Protein AF-A0AAV5IKN9-F1 (afdb_monomer_lite)

Secondary structure (DSSP, 8-state):
-HHHHHHHHHHHHHHHHHHHHSPPTTTS-HHHHHHHHHHS-HHHHHHHHHHHHHHHHHHHHHHHHHHHHGGG--SHHHHHHHHHHHHHHHH-----

Radius of gyration: 18.21 Å; chains: 1; bounding box: 36×20×53 Å

InterPro domains:
  IPR041623 NOG1, N-terminal helical domain [PF17835] (1-92)

Foldseek 3Di:
DVVLVVVLVVLLVVLVCVLVVDDDLVPDDPVVSVVCVVVPPPVVVVVVSVVSVVLNVVSVVLSVVLVVVLVPDPDPVSNVVSSVVSVVVNVPPPDD

pLDDT: mean 82.82, std 9.48, range [33.34, 90.56]

Structure (mmCIF, N/CA/C/O backbone):
data_AF-A0AAV5IKN9-F1
#
_entry.id   AF-A0AAV5IKN9-F1
#
loop_
_atom_site.group_PDB
_atom_site.id
_atom_site.type_symbol
_atom_site.label_atom_id
_atom_site.label_alt_id
_atom_site.label_comp_id
_atom_site.label_asym_id
_atom_site.label_entity_id
_atom_site.label_seq_id
_atom_site.pdbx_PDB_ins_code
_atom_site.Cartn_x
_atom_site.Cartn_y
_atom_site.Cartn_z
_atom_site.occupancy
_atom_site.B_iso_or_equiv
_atom_site.auth_seq_id
_atom_site.auth_comp_id
_atom_site.auth_asym_id
_atom_site.auth_atom_id
_atom_site.pdbx_PDB_model_num
ATOM 1 N N . MET A 1 1 ? -15.676 0.820 13.378 1.00 80.94 1 MET A N 1
ATOM 2 C CA . MET A 1 1 ? -14.849 -0.129 12.590 1.00 80.94 1 MET A CA 1
ATOM 3 C C . MET A 1 1 ? -14.936 0.079 11.075 1.00 80.94 1 MET A C 1
ATOM 5 O O . MET A 1 1 ? -13.889 0.192 10.453 1.00 80.94 1 MET A O 1
ATOM 9 N N . ARG A 1 2 ? -16.136 0.178 10.472 1.00 83.81 2 ARG A N 1
ATOM 10 C CA . ARG A 1 2 ? -16.314 0.304 9.005 1.00 83.81 2 ARG A CA 1
ATOM 11 C C . ARG A 1 2 ? -15.485 1.419 8.352 1.00 83.81 2 ARG A C 1
ATOM 13 O O . ARG A 1 2 ? -14.901 1.180 7.309 1.00 83.81 2 ARG A O 1
ATOM 20 N N . LYS A 1 3 ? -15.383 2.597 8.983 1.00 83.69 3 LYS A N 1
ATOM 21 C CA . LYS A 1 3 ? -14.617 3.736 8.437 1.00 83.69 3 LYS A CA 1
ATOM 22 C C . LYS A 1 3 ? -13.127 3.420 8.233 1.00 83.69 3 LYS A C 1
ATOM 24 O O . LYS A 1 3 ? -12.611 3.695 7.164 1.00 83.69 3 LYS A O 1
ATOM 29 N N . VAL A 1 4 ? -12.473 2.783 9.210 1.00 81.88 4 VAL A N 1
ATOM 30 C CA . VAL A 1 4 ? -11.043 2.418 9.119 1.00 81.88 4 VAL A CA 1
ATOM 31 C C . VAL A 1 4 ? -10.814 1.375 8.021 1.00 81.88 4 VAL A C 1
ATOM 33 O O . VAL A 1 4 ? -9.911 1.531 7.208 1.00 81.88 4 VAL A O 1
ATOM 36 N N . LYS A 1 5 ? -11.680 0.353 7.938 1.00 85.88 5 LYS A N 1
ATOM 37 C CA . LYS A 1 5 ? -11.608 -0.658 6.869 1.00 85.88 5 LYS A CA 1
ATOM 38 C C . LYS A 1 5 ? -11.857 -0.070 5.480 1.00 85.88 5 LYS A C 1
ATOM 40 O O . LYS A 1 5 ? -11.172 -0.440 4.542 1.00 85.88 5 LYS A O 1
ATOM 45 N N . TYR A 1 6 ? -12.816 0.847 5.353 1.00 87.75 6 TYR A N 1
ATOM 46 C CA . TYR A 1 6 ? -13.115 1.498 4.078 1.00 87.75 6 TYR A CA 1
ATOM 47 C C . TYR A 1 6 ? -11.921 2.304 3.562 1.00 87.75 6 TYR A C 1
ATOM 49 O O . TYR A 1 6 ? -11.571 2.199 2.393 1.00 87.75 6 TYR A O 1
ATOM 57 N N . THR A 1 7 ? -11.265 3.066 4.441 1.00 86.31 7 THR A N 1
ATOM 58 C CA . THR A 1 7 ? -10.059 3.818 4.086 1.00 86.31 7 THR A CA 1
ATOM 59 C C . THR A 1 7 ? -8.918 2.885 3.681 1.00 86.31 7 THR A C 1
ATOM 61 O O . THR A 1 7 ? -8.322 3.092 2.631 1.00 86.31 7 THR A O 1
ATOM 64 N N . GLN A 1 8 ? -8.665 1.818 4.448 1.00 86.88 8 GLN A N 1
ATOM 65 C CA . GLN A 1 8 ? -7.653 0.817 4.094 1.00 86.88 8 GLN A CA 1
ATOM 66 C C . GLN A 1 8 ? -7.930 0.163 2.735 1.00 86.88 8 GLN A C 1
ATOM 68 O O . GLN A 1 8 ? -7.001 0.006 1.950 1.00 86.88 8 GLN A O 1
ATOM 73 N N . GLN A 1 9 ? -9.183 -0.193 2.447 1.00 89.44 9 GLN A N 1
ATOM 74 C CA . GLN A 1 9 ? -9.557 -0.797 1.171 1.00 89.44 9 GLN A CA 1
ATOM 75 C C . GLN A 1 9 ? -9.312 0.163 0.000 1.00 89.44 9 GLN A C 1
ATOM 77 O O . GLN A 1 9 ? -8.674 -0.224 -0.969 1.00 89.44 9 GLN A O 1
ATOM 82 N N . ASN A 1 10 ? -9.725 1.428 0.127 1.00 90.38 10 ASN A N 1
ATOM 83 C CA . ASN A 1 10 ? -9.521 2.440 -0.914 1.00 90.38 10 ASN A CA 1
ATOM 84 C C . ASN A 1 10 ? -8.032 2.657 -1.233 1.00 90.38 10 ASN A C 1
ATOM 86 O O . ASN A 1 10 ? -7.644 2.721 -2.397 1.00 90.38 10 ASN A O 1
ATOM 90 N N . PHE A 1 11 ? -7.188 2.755 -0.199 1.00 87.06 11 PHE A N 1
ATOM 91 C CA . PHE A 1 11 ? -5.741 2.872 -0.394 1.00 87.06 11 PHE A CA 1
ATOM 92 C C . PHE A 1 11 ? -5.149 1.607 -1.007 1.00 87.06 11 PHE A C 1
ATOM 94 O O . PHE A 1 11 ? -4.326 1.694 -1.910 1.00 87.06 11 PHE A O 1
ATOM 101 N N . HIS A 1 12 ? -5.580 0.433 -0.550 1.00 89.00 12 HIS A N 1
ATOM 102 C CA . HIS A 1 12 ? -5.088 -0.831 -1.078 1.00 89.00 12 HIS A CA 1
ATOM 103 C C . HIS A 1 12 ? -5.436 -1.017 -2.559 1.00 89.00 12 HIS A C 1
ATOM 105 O O . HIS A 1 12 ? -4.574 -1.442 -3.323 1.00 89.00 12 HIS A O 1
ATOM 111 N N . GLU A 1 13 ? -6.659 -0.671 -2.962 1.00 90.56 13 GLU A N 1
ATOM 112 C CA . GLU A 1 13 ? -7.105 -0.714 -4.356 1.00 90.56 13 GLU A CA 1
ATOM 113 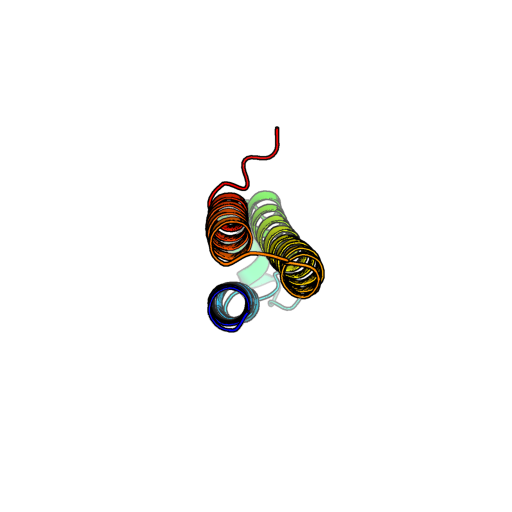C C . GLU A 1 13 ? -6.283 0.243 -5.214 1.00 90.56 13 GLU A C 1
ATOM 115 O O . GLU A 1 13 ? -5.623 -0.206 -6.144 1.00 90.56 13 GLU A O 1
ATOM 120 N N . LYS A 1 14 ? -6.214 1.530 -4.847 1.00 89.31 14 LYS A N 1
ATOM 121 C CA . LY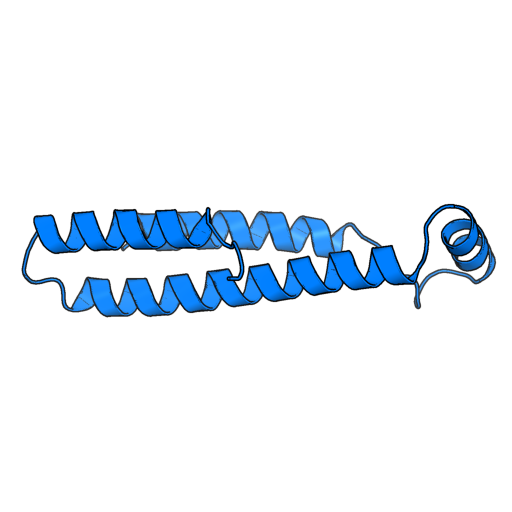S A 1 14 ? -5.455 2.526 -5.620 1.00 89.31 14 LYS A CA 1
ATOM 122 C C . LYS A 1 14 ? -3.973 2.182 -5.748 1.00 89.31 14 LYS A C 1
ATOM 124 O O . LYS A 1 14 ? -3.423 2.281 -6.838 1.00 89.31 14 LYS A O 1
ATOM 129 N N . LEU A 1 15 ? -3.321 1.782 -4.653 1.00 87.50 15 LEU A N 1
ATOM 130 C CA . LEU A 1 15 ? -1.903 1.412 -4.682 1.00 87.50 15 LEU A CA 1
ATOM 131 C C . LEU A 1 15 ? -1.668 0.127 -5.482 1.00 87.50 15 LEU A C 1
ATOM 133 O O . LEU A 1 15 ? -0.638 0.013 -6.136 1.00 87.50 15 LEU A O 1
ATOM 137 N N . SER A 1 16 ? -2.602 -0.827 -5.449 1.00 88.56 16 SER A N 1
ATOM 138 C CA . SER A 1 16 ? -2.481 -2.047 -6.255 1.00 88.56 16 SER A CA 1
ATOM 139 C C . SER A 1 16 ? -2.673 -1.752 -7.738 1.00 88.56 16 SER A C 1
ATOM 141 O O . SER A 1 16 ? -1.843 -2.186 -8.522 1.00 88.56 16 SER A O 1
ATOM 143 N N . THR A 1 17 ? -3.650 -0.918 -8.113 1.00 90.38 17 THR A N 1
ATOM 144 C CA . THR A 1 17 ? -3.809 -0.452 -9.499 1.00 90.38 17 THR A CA 1
ATOM 145 C C . THR A 1 17 ? -2.530 0.197 -10.019 1.00 90.38 17 THR A C 1
ATOM 147 O O . THR A 1 17 ? -2.082 -0.147 -11.103 1.00 90.38 17 THR A O 1
ATOM 150 N N . ILE A 1 18 ? -1.886 1.056 -9.221 1.00 87.06 18 ILE A N 1
ATOM 151 C CA . ILE A 1 18 ? -0.610 1.676 -9.604 1.00 87.06 18 ILE A CA 1
ATOM 152 C C . ILE A 1 18 ? 0.466 0.609 -9.852 1.00 87.06 18 ILE A C 1
ATOM 154 O O . ILE A 1 18 ? 1.158 0.663 -10.860 1.00 87.06 18 ILE A O 1
ATOM 158 N N . VAL A 1 19 ? 0.618 -0.374 -8.959 1.00 85.19 19 VAL A N 1
ATOM 159 C CA . VAL A 1 19 ? 1.626 -1.437 -9.128 1.00 85.19 19 VAL A CA 1
ATOM 160 C C . VAL A 1 19 ? 1.328 -2.326 -10.341 1.00 85.19 19 VAL A C 1
ATOM 162 O O . VAL A 1 19 ? 2.268 -2.760 -11.001 1.00 85.19 19 VAL A O 1
ATOM 165 N N . ASP A 1 20 ? 0.055 -2.586 -10.633 1.00 84.81 20 ASP A N 1
ATOM 166 C CA . ASP A 1 20 ? -0.370 -3.471 -11.722 1.00 84.81 20 ASP A CA 1
ATOM 167 C C . ASP A 1 20 ? -0.317 -2.785 -13.100 1.00 84.81 20 ASP A C 1
ATOM 169 O O . ASP A 1 20 ? -0.035 -3.439 -14.102 1.00 84.81 20 ASP A O 1
ATOM 173 N N . GLU A 1 21 ? -0.551 -1.471 -13.164 1.00 86.19 21 GLU A N 1
ATOM 174 C CA . GLU A 1 21 ? -0.431 -0.678 -14.397 1.00 86.19 21 GLU A CA 1
ATOM 175 C C . GLU A 1 21 ? 1.024 -0.533 -14.862 1.00 86.19 21 GLU A C 1
ATOM 177 O O . GLU A 1 21 ? 1.291 -0.345 -16.052 1.00 86.19 21 GLU A O 1
ATOM 182 N N . PHE A 1 22 ? 1.979 -0.625 -13.936 1.00 80.69 22 PHE A N 1
ATOM 183 C CA . PHE A 1 22 ? 3.394 -0.464 -14.232 1.00 80.69 22 PHE A CA 1
ATOM 184 C C . PHE A 1 22 ? 4.039 -1.793 -14.677 1.00 80.69 22 PHE A C 1
ATOM 186 O O . PHE A 1 22 ? 4.119 -2.744 -13.896 1.00 80.69 22 PHE A O 1
ATOM 193 N N . PRO A 1 23 ? 4.547 -1.887 -15.924 1.00 77.00 23 PRO A N 1
ATOM 194 C CA . PRO A 1 23 ? 5.114 -3.127 -16.436 1.00 77.00 23 PRO A CA 1
ATOM 195 C C . PRO A 1 23 ? 6.458 -3.439 -15.771 1.00 77.00 23 PRO A C 1
ATOM 197 O O . PRO A 1 23 ? 7.325 -2.580 -15.601 1.00 77.00 23 PRO A O 1
ATOM 200 N N . ARG A 1 24 ? 6.670 -4.710 -15.426 1.00 73.62 24 ARG A N 1
ATOM 201 C CA . ARG A 1 24 ? 7.933 -5.161 -14.835 1.00 73.62 24 ARG A CA 1
ATOM 202 C C . ARG A 1 24 ? 9.047 -5.066 -15.873 1.00 73.62 24 ARG A C 1
ATOM 204 O O . ARG A 1 24 ? 8.999 -5.738 -16.894 1.00 73.62 24 ARG A O 1
ATOM 211 N N . LEU A 1 25 ? 10.093 -4.294 -15.574 1.00 70.06 25 LEU A N 1
ATOM 212 C CA . LEU A 1 25 ? 11.249 -4.080 -16.464 1.00 70.06 25 LEU A CA 1
ATOM 213 C C . LEU A 1 25 ? 12.007 -5.360 -16.863 1.00 70.06 25 LEU A C 1
ATOM 215 O O . LEU A 1 25 ? 12.837 -5.312 -17.770 1.00 70.06 25 LEU A O 1
ATOM 219 N N . ASP A 1 26 ? 11.782 -6.473 -16.165 1.00 72.38 26 ASP A N 1
ATOM 220 C CA . ASP A 1 26 ? 12.412 -7.759 -16.466 1.00 72.38 26 ASP A CA 1
ATOM 221 C C . ASP A 1 26 ? 11.602 -8.603 -17.472 1.00 72.38 26 ASP A C 1
ATOM 223 O O . ASP A 1 26 ? 12.191 -9.457 -18.127 1.00 72.38 26 ASP A O 1
ATOM 227 N N . ASP A 1 27 ? 10.309 -8.305 -17.671 1.00 78.50 27 ASP A N 1
ATOM 228 C CA . ASP A 1 27 ? 9.422 -9.007 -18.619 1.00 78.50 27 ASP A CA 1
ATOM 229 C C . ASP A 1 27 ? 9.283 -8.267 -19.968 1.00 78.50 27 ASP A C 1
ATOM 231 O O . ASP A 1 27 ? 8.608 -8.727 -20.890 1.00 78.50 27 ASP A O 1
ATOM 235 N N . ILE A 1 28 ? 9.917 -7.098 -20.099 1.00 81.62 28 ILE A N 1
ATOM 236 C CA . ILE A 1 28 ? 9.879 -6.262 -21.301 1.00 81.62 28 ILE A CA 1
ATOM 237 C C . ILE A 1 28 ? 11.018 -6.658 -22.257 1.00 81.62 28 ILE A C 1
ATOM 239 O O . ILE A 1 28 ? 12.146 -6.915 -21.838 1.00 81.62 28 ILE A O 1
ATOM 243 N N . HIS A 1 29 ? 10.739 -6.652 -23.566 1.00 83.06 29 HIS A N 1
ATOM 244 C CA . HIS A 1 29 ? 11.736 -6.907 -24.611 1.00 83.06 29 HIS A CA 1
ATOM 245 C C . HIS A 1 29 ? 12.963 -5.982 -24.483 1.00 83.06 29 HIS A C 1
ATOM 247 O O . HIS A 1 29 ? 12.812 -4.786 -24.216 1.00 83.06 29 HIS A O 1
ATOM 253 N N . LEU A 1 30 ? 14.167 -6.519 -24.746 1.00 83.62 30 LEU A N 1
ATOM 254 C CA . LEU A 1 30 ? 15.457 -5.832 -24.549 1.00 83.62 30 LEU A CA 1
ATOM 255 C C . LEU A 1 30 ? 15.486 -4.405 -25.120 1.00 83.62 30 LEU A C 1
ATOM 257 O O . LEU A 1 30 ? 15.927 -3.489 -24.441 1.00 83.62 30 LEU A O 1
ATOM 261 N N . PHE A 1 31 ? 14.908 -4.188 -26.305 1.00 84.81 31 PHE A N 1
ATOM 262 C CA . PHE A 1 31 ? 14.821 -2.859 -26.925 1.00 84.81 31 PHE A CA 1
ATOM 263 C C . PHE A 1 31 ? 14.142 -1.799 -26.037 1.00 84.81 31 PHE A C 1
ATOM 265 O O . PHE A 1 31 ? 14.675 -0.710 -25.830 1.00 84.81 31 PHE A O 1
ATOM 272 N N . TYR A 1 32 ? 12.965 -2.109 -25.491 1.00 80.62 32 TYR A N 1
ATOM 273 C CA . TYR A 1 32 ? 12.235 -1.171 -24.637 1.00 80.62 32 TYR A CA 1
ATOM 274 C C . TYR A 1 32 ? 12.882 -1.051 -23.259 1.00 80.62 32 TYR A C 1
ATOM 276 O O . TYR A 1 32 ? 12.801 0.009 -22.646 1.00 80.62 32 TYR A O 1
ATOM 284 N N . ARG A 1 33 ? 13.550 -2.110 -22.787 1.00 80.19 33 ARG A N 1
ATOM 285 C CA . ARG A 1 33 ? 14.325 -2.090 -21.543 1.00 80.19 33 ARG A CA 1
ATOM 286 C C . ARG A 1 33 ? 15.500 -1.120 -21.633 1.00 80.19 33 ARG A C 1
ATOM 288 O O . ARG A 1 33 ? 15.680 -0.325 -20.717 1.00 80.19 33 ARG A O 1
ATOM 295 N N . ASP A 1 34 ? 16.251 -1.159 -22.729 1.00 82.00 34 ASP A N 1
ATOM 296 C CA . ASP A 1 34 ? 17.409 -0.290 -22.949 1.00 82.00 34 ASP A CA 1
ATOM 297 C C . ASP A 1 34 ? 16.976 1.168 -23.149 1.00 82.00 34 ASP A C 1
ATOM 299 O O . ASP A 1 34 ? 17.581 2.082 -22.588 1.00 82.00 34 ASP A O 1
ATOM 303 N N . LEU A 1 35 ? 15.862 1.393 -23.858 1.00 84.38 35 LEU A N 1
ATOM 304 C CA . LEU A 1 35 ? 15.262 2.722 -23.990 1.00 84.38 35 LEU A CA 1
ATOM 305 C C . LEU A 1 35 ? 14.810 3.282 -22.632 1.00 84.38 35 LEU A C 1
ATOM 307 O O . LEU A 1 35 ? 15.113 4.430 -22.304 1.00 84.38 35 LEU A O 1
ATOM 311 N N . LEU A 1 36 ? 14.116 2.471 -21.827 1.00 80.06 36 LEU A N 1
ATOM 312 C CA . LEU A 1 36 ? 13.718 2.852 -20.473 1.00 80.06 36 LEU A CA 1
ATOM 313 C C . LEU A 1 36 ? 14.933 3.121 -19.600 1.00 80.06 36 LEU A C 1
ATOM 315 O O . LEU A 1 36 ? 14.890 4.095 -18.876 1.00 80.06 36 LEU A O 1
ATOM 319 N N . TYR A 1 37 ? 16.007 2.338 -19.700 1.00 79.81 37 TYR A N 1
ATOM 320 C CA . TYR A 1 37 ? 17.222 2.527 -18.904 1.00 79.81 37 TYR A CA 1
ATOM 321 C C . TYR A 1 37 ? 17.904 3.878 -19.166 1.00 79.81 37 TYR A C 1
ATOM 323 O O . TYR A 1 37 ? 18.412 4.507 -18.239 1.00 79.81 37 TYR A O 1
ATOM 331 N N . VAL A 1 38 ? 17.904 4.329 -20.425 1.00 83.81 38 VAL A N 1
ATOM 332 C CA . VAL A 1 38 ? 18.479 5.622 -20.831 1.00 83.81 38 VAL A CA 1
ATOM 333 C C . VAL A 1 38 ? 17.578 6.794 -20.433 1.00 83.81 38 VAL A C 1
ATOM 335 O O . VAL A 1 38 ? 18.080 7.829 -20.001 1.00 83.81 38 VAL A O 1
ATOM 338 N N . LEU A 1 39 ? 16.256 6.649 -20.567 1.00 81.81 39 LEU A N 1
ATOM 339 C CA . LEU A 1 39 ? 15.294 7.719 -20.265 1.00 81.81 39 LEU A CA 1
ATOM 340 C C . LEU A 1 39 ? 14.961 7.829 -18.770 1.00 81.81 39 LEU A C 1
ATOM 342 O O . LEU A 1 39 ? 14.747 8.921 -18.251 1.00 81.81 39 LEU A O 1
ATOM 346 N N . TYR A 1 40 ? 14.912 6.696 -18.082 1.00 75.25 40 TYR A N 1
ATOM 347 C CA . TYR A 1 40 ? 14.549 6.552 -16.682 1.00 75.25 40 TYR A CA 1
ATOM 348 C C . TYR A 1 40 ? 15.561 5.637 -15.997 1.00 75.25 40 TYR A C 1
ATOM 350 O O . TYR A 1 40 ? 15.711 4.466 -16.334 1.00 75.25 40 TYR A O 1
ATOM 358 N N . ASN A 1 41 ? 16.240 6.146 -14.971 1.00 81.75 41 ASN A N 1
ATOM 359 C CA . ASN A 1 41 ? 17.139 5.310 -14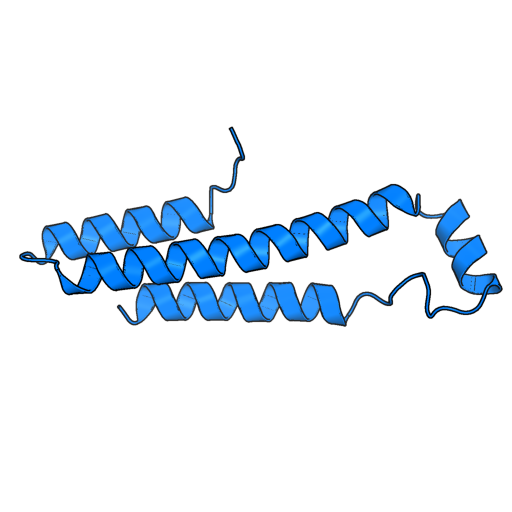.186 1.00 81.75 41 ASN A CA 1
ATOM 360 C C . ASN A 1 41 ? 16.368 4.093 -13.625 1.00 81.75 41 ASN A C 1
ATOM 362 O O . ASN A 1 41 ? 15.451 4.242 -12.809 1.00 81.75 41 ASN A O 1
ATOM 366 N N . LYS A 1 42 ? 16.750 2.889 -14.069 1.00 77.50 42 LYS A N 1
ATOM 367 C CA . LYS A 1 42 ? 16.130 1.612 -13.684 1.00 77.50 42 LYS A CA 1
ATOM 368 C C . LYS A 1 42 ? 16.067 1.424 -12.171 1.00 77.50 42 LYS A C 1
ATOM 370 O O . LYS A 1 42 ? 15.078 0.887 -11.665 1.00 77.50 42 LYS A O 1
ATOM 375 N N . ASP A 1 43 ? 17.092 1.871 -11.455 1.00 81.94 43 ASP A N 1
ATOM 376 C CA . ASP A 1 43 ? 17.160 1.720 -10.004 1.00 81.94 43 ASP A CA 1
ATOM 377 C C . ASP A 1 43 ? 16.118 2.594 -9.315 1.00 81.94 43 ASP A C 1
ATOM 379 O O . ASP A 1 43 ? 15.438 2.137 -8.398 1.00 81.94 43 ASP A O 1
ATOM 383 N N . HIS A 1 44 ? 15.905 3.812 -9.819 1.00 85.62 44 HIS A N 1
ATOM 384 C CA . HIS A 1 44 ? 14.879 4.710 -9.299 1.00 85.62 44 HIS A CA 1
ATOM 385 C C . HIS A 1 44 ? 13.471 4.144 -9.523 1.00 85.62 44 HIS A C 1
ATOM 387 O O . HIS A 1 44 ? 12.637 4.164 -8.619 1.00 85.62 44 HIS A O 1
ATOM 393 N N . TYR A 1 45 ? 13.218 3.571 -10.703 1.00 82.25 45 TYR A N 1
ATOM 394 C CA . TYR A 1 45 ? 11.940 2.929 -11.014 1.00 82.25 45 TYR A CA 1
ATOM 395 C C . TYR A 1 45 ? 11.652 1.737 -10.090 1.00 82.25 45 TYR A C 1
ATOM 397 O O . TYR A 1 45 ? 10.578 1.637 -9.493 1.00 82.25 45 TYR A O 1
ATOM 405 N N . LYS A 1 46 ? 12.635 0.843 -9.924 1.00 83.44 46 LYS A N 1
ATOM 406 C CA . LYS A 1 46 ? 12.497 -0.335 -9.062 1.00 83.44 46 LYS A CA 1
ATOM 407 C C . LYS A 1 46 ? 12.345 0.050 -7.589 1.00 83.44 46 LYS A C 1
ATOM 409 O O . LYS A 1 46 ? 11.550 -0.568 -6.881 1.00 83.44 46 LYS A O 1
ATOM 414 N N . LEU A 1 47 ? 13.081 1.064 -7.131 1.00 88.25 47 LEU A N 1
ATOM 415 C CA . LEU A 1 47 ? 13.017 1.554 -5.757 1.00 88.25 47 LEU A CA 1
ATOM 416 C C . LEU A 1 47 ? 11.649 2.171 -5.445 1.00 88.25 47 LEU A C 1
ATOM 418 O O . LEU A 1 47 ? 11.049 1.805 -4.437 1.00 88.25 47 LEU A O 1
ATOM 422 N N . ALA A 1 48 ? 11.113 3.008 -6.336 1.00 86.81 48 ALA A N 1
ATOM 423 C CA . ALA A 1 48 ? 9.788 3.602 -6.172 1.00 86.81 48 ALA A CA 1
ATOM 424 C C . ALA A 1 48 ? 8.676 2.536 -6.101 1.00 86.81 48 ALA A C 1
ATOM 426 O O . ALA A 1 48 ? 7.835 2.572 -5.202 1.00 86.81 48 ALA A O 1
ATOM 427 N N . LEU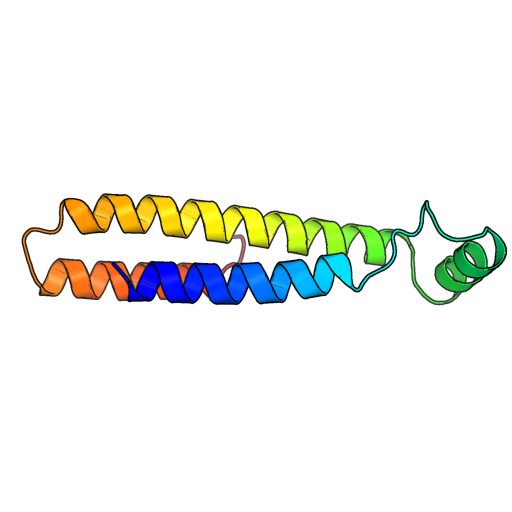 A 1 49 ? 8.698 1.529 -6.986 1.00 86.25 49 LEU A N 1
ATOM 428 C CA . LEU A 1 49 ? 7.738 0.416 -6.932 1.00 86.25 49 LEU A CA 1
ATOM 429 C C . LEU A 1 49 ? 7.868 -0.410 -5.645 1.00 86.25 49 LEU A C 1
ATOM 431 O O . LEU A 1 49 ? 6.862 -0.822 -5.061 1.00 86.25 49 LEU A O 1
ATOM 435 N N . CYS A 1 50 ? 9.098 -0.636 -5.179 1.00 87.38 50 CYS A N 1
ATOM 436 C CA . CYS A 1 50 ? 9.350 -1.322 -3.916 1.00 87.38 50 CYS A CA 1
ATOM 437 C C . CYS A 1 50 ? 8.758 -0.543 -2.732 1.00 87.38 50 CYS A C 1
ATOM 439 O O . CYS A 1 50 ? 8.030 -1.120 -1.924 1.00 87.38 50 CYS A O 1
ATOM 441 N N . GLN A 1 51 ? 8.991 0.772 -2.670 1.00 88.00 51 GLN A N 1
ATOM 442 C CA . GLN A 1 51 ? 8.438 1.655 -1.639 1.00 88.00 51 GLN A CA 1
ATOM 443 C C . GLN A 1 51 ? 6.907 1.618 -1.622 1.00 88.00 51 GLN A C 1
ATOM 445 O O . GLN A 1 51 ? 6.313 1.427 -0.563 1.00 88.00 51 GLN A O 1
ATOM 450 N N . ILE A 1 52 ? 6.259 1.705 -2.788 1.00 88.00 52 ILE A N 1
ATOM 451 C CA . ILE A 1 52 ? 4.795 1.613 -2.899 1.00 88.00 52 ILE A CA 1
ATOM 452 C C . ILE A 1 52 ? 4.282 0.282 -2.333 1.00 88.00 52 ILE A C 1
ATOM 454 O O . ILE A 1 52 ? 3.300 0.251 -1.585 1.00 88.00 52 ILE A O 1
ATOM 458 N N . ASN A 1 53 ? 4.957 -0.826 -2.643 1.00 86.69 53 ASN A N 1
ATOM 459 C CA . ASN A 1 53 ? 4.577 -2.137 -2.126 1.00 86.69 53 ASN A CA 1
ATOM 460 C C . ASN A 1 53 ? 4.771 -2.244 -0.599 1.00 86.69 53 ASN A C 1
ATOM 462 O O . ASN A 1 53 ? 3.931 -2.830 0.091 1.00 86.69 53 ASN A O 1
ATOM 466 N N . THR A 1 54 ? 5.833 -1.644 -0.055 1.00 89.69 54 THR A N 1
ATOM 467 C CA . THR A 1 54 ? 6.070 -1.555 1.395 1.00 89.69 54 THR A CA 1
ATOM 468 C C . THR A 1 54 ? 4.975 -0.749 2.091 1.00 89.69 54 THR A C 1
ATOM 470 O O . THR A 1 54 ? 4.375 -1.245 3.047 1.00 89.69 54 THR A O 1
ATOM 473 N N . VAL A 1 55 ? 4.633 0.433 1.569 1.00 88.88 55 VAL A N 1
ATOM 474 C CA . VAL A 1 55 ? 3.554 1.289 2.095 1.00 88.88 55 VAL A CA 1
ATOM 475 C C . VAL 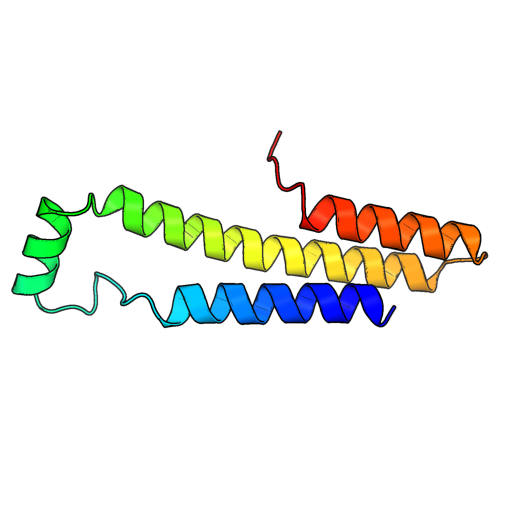A 1 55 ? 2.211 0.555 2.064 1.00 88.88 55 VAL A C 1
ATOM 477 O O . VAL A 1 55 ? 1.480 0.536 3.056 1.00 88.88 55 VAL A O 1
ATOM 480 N N . ARG A 1 56 ? 1.898 -0.154 0.970 1.00 86.12 56 ARG A N 1
ATOM 481 C CA . ARG A 1 56 ? 0.683 -0.981 0.871 1.00 86.12 56 ARG A CA 1
ATOM 482 C C . ARG A 1 56 ? 0.590 -2.006 2.007 1.00 86.12 56 ARG A C 1
ATOM 484 O O . ARG A 1 56 ? -0.483 -2.193 2.589 1.00 86.12 56 ARG A O 1
ATOM 491 N N . ASN A 1 57 ? 1.699 -2.671 2.325 1.00 88.38 57 ASN A N 1
ATOM 492 C CA . ASN A 1 57 ? 1.759 -3.655 3.405 1.00 88.38 57 ASN A CA 1
ATOM 493 C C . ASN A 1 57 ? 1.645 -2.994 4.789 1.00 88.38 57 ASN A C 1
ATOM 495 O O . ASN A 1 57 ? 0.946 -3.519 5.664 1.00 88.38 57 ASN A O 1
ATOM 499 N N . LEU A 1 58 ? 2.276 -1.832 4.974 1.00 88.69 58 LEU A N 1
ATOM 500 C CA . LEU A 1 58 ? 2.252 -1.061 6.215 1.00 88.69 58 LEU A CA 1
ATOM 501 C C . LEU A 1 58 ? 0.833 -0.585 6.562 1.00 88.69 58 LEU A C 1
ATOM 503 O O . LEU A 1 58 ? 0.347 -0.867 7.661 1.00 88.69 58 LEU A O 1
ATOM 507 N N . ILE A 1 59 ? 0.114 0.002 5.599 1.00 88.00 59 ILE A N 1
ATOM 508 C CA . ILE A 1 59 ? -1.295 0.408 5.752 1.00 88.00 59 ILE A CA 1
ATOM 509 C C . ILE A 1 59 ? -2.162 -0.788 6.173 1.00 88.00 59 ILE A C 1
ATOM 511 O O . ILE A 1 59 ? -3.021 -0.676 7.054 1.00 88.00 59 ILE A O 1
ATOM 515 N N . GLY A 1 60 ? -1.922 -1.964 5.582 1.00 87.56 60 GLY A N 1
ATOM 516 C CA . GLY A 1 60 ? -2.613 -3.200 5.946 1.00 87.56 60 GLY A CA 1
ATOM 517 C C . GLY A 1 60 ? -2.367 -3.633 7.397 1.00 87.56 60 GLY A C 1
ATOM 518 O O . GLY A 1 60 ? -3.298 -4.094 8.067 1.00 87.56 60 GLY A O 1
ATOM 519 N N . LYS A 1 61 ? -1.139 -3.470 7.903 1.00 89.38 61 LYS A N 1
ATOM 520 C CA . LYS A 1 61 ? -0.770 -3.773 9.295 1.00 89.38 61 LYS A CA 1
ATOM 521 C C . LYS A 1 61 ? -1.432 -2.794 10.268 1.00 89.38 61 LYS A C 1
ATOM 523 O O . LYS A 1 61 ? -2.161 -3.229 11.160 1.00 89.38 61 LYS A O 1
ATOM 528 N N . ILE A 1 62 ? -1.287 -1.493 10.013 1.00 88.38 62 ILE A N 1
ATOM 529 C CA . ILE A 1 62 ? -1.888 -0.403 10.797 1.00 88.38 62 ILE A CA 1
ATOM 530 C C . ILE A 1 62 ? -3.401 -0.616 10.930 1.00 88.38 62 ILE A C 1
ATOM 532 O O . ILE A 1 62 ? -3.947 -0.648 12.034 1.00 88.38 62 ILE A O 1
ATOM 536 N N . ALA A 1 63 ? -4.097 -0.845 9.815 1.00 87.06 63 ALA A N 1
ATOM 537 C CA . ALA A 1 63 ? -5.542 -1.041 9.834 1.00 87.06 63 ALA A CA 1
ATOM 538 C C . ALA A 1 63 ? -5.971 -2.255 10.675 1.00 87.06 63 ALA A C 1
ATOM 540 O O . ALA A 1 63 ? -6.966 -2.176 11.401 1.00 87.06 63 ALA A O 1
ATOM 541 N N . LYS A 1 64 ? -5.234 -3.373 10.610 1.00 88.44 64 LYS A N 1
ATOM 542 C CA . LYS A 1 64 ? -5.526 -4.569 11.419 1.00 88.44 64 LYS A CA 1
ATOM 543 C C . LYS A 1 64 ? -5.367 -4.289 12.912 1.00 88.44 64 LYS A C 1
ATOM 545 O O . LYS A 1 64 ? -6.240 -4.692 13.686 1.00 88.44 64 LYS A O 1
ATOM 550 N N . ASP A 1 65 ? -4.316 -3.580 13.306 1.00 89.62 65 ASP A N 1
ATOM 551 C CA . ASP A 1 65 ? -4.033 -3.280 14.710 1.00 89.62 65 ASP A CA 1
ATOM 552 C C . ASP A 1 65 ? -5.063 -2.304 15.293 1.00 89.62 65 ASP A C 1
ATOM 554 O O . ASP A 1 65 ? -5.678 -2.589 16.325 1.00 89.62 65 ASP A O 1
ATOM 558 N N . TYR A 1 66 ? -5.395 -1.230 14.573 1.00 86.19 66 TYR A N 1
ATOM 559 C CA . TYR A 1 66 ? -6.438 -0.293 15.003 1.00 86.19 66 TYR A CA 1
ATOM 560 C C . TYR A 1 66 ? -7.842 -0.915 15.025 1.00 86.19 66 TYR A C 1
ATOM 562 O O . TYR A 1 66 ? -8.658 -0.570 15.882 1.00 86.19 66 TYR A O 1
ATOM 570 N N . VAL A 1 67 ? -8.150 -1.863 14.130 1.00 88.00 67 VAL A N 1
ATOM 571 C CA . VAL A 1 67 ? -9.418 -2.612 14.187 1.00 88.00 67 VAL A CA 1
ATOM 572 C C . VAL A 1 67 ? -9.479 -3.514 15.419 1.00 88.00 67 VAL A C 1
ATOM 574 O O . VAL A 1 67 ? -10.556 -3.627 16.001 1.00 88.00 67 VAL A O 1
ATOM 577 N N . LYS A 1 68 ? -8.366 -4.130 15.843 1.00 88.56 68 LYS A N 1
ATOM 578 C CA . LYS A 1 68 ? -8.314 -4.892 17.103 1.00 88.56 68 LYS A CA 1
ATOM 579 C C . LYS A 1 68 ? -8.521 -3.975 18.307 1.00 88.56 68 LYS A C 1
ATOM 581 O O . LYS A 1 68 ? -9.379 -4.273 19.128 1.00 88.56 68 LYS A O 1
ATOM 586 N N . LEU A 1 69 ? -7.823 -2.839 18.370 1.00 86.12 69 LEU A N 1
ATOM 587 C CA . LEU A 1 69 ? -7.962 -1.866 19.463 1.00 86.12 69 LEU A CA 1
ATOM 588 C C . LEU A 1 69 ? -9.393 -1.320 19.582 1.00 86.12 69 LEU A C 1
ATOM 590 O O . LEU A 1 69 ? -9.910 -1.170 20.684 1.00 86.12 69 LEU A O 1
ATOM 594 N N . LEU A 1 70 ? -10.069 -1.090 18.453 1.00 84.56 70 LEU A N 1
ATOM 595 C CA . LEU A 1 70 ? -11.464 -0.638 18.430 1.00 84.56 70 LEU A CA 1
ATOM 596 C C . LEU A 1 70 ? -12.470 -1.666 18.972 1.00 84.56 70 LEU A C 1
ATOM 598 O O . LEU A 1 70 ? -13.590 -1.270 19.285 1.00 84.56 70 LEU A O 1
ATOM 602 N N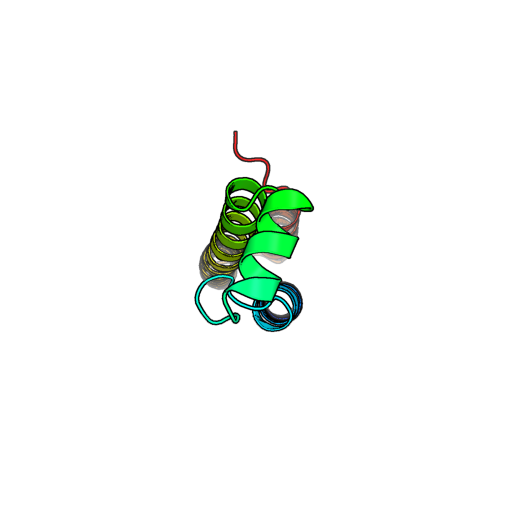 . LYS A 1 71 ? -12.119 -2.958 19.066 1.00 86.00 71 LYS A N 1
ATOM 603 C CA . LYS A 1 71 ? -12.999 -3.977 19.669 1.00 86.00 71 LYS A CA 1
ATOM 604 C C . LYS A 1 71 ? -13.054 -3.877 21.194 1.00 86.00 71 LYS A C 1
ATOM 606 O O . LYS A 1 71 ? -14.066 -4.247 21.770 1.00 86.00 71 LYS A O 1
ATOM 611 N N . TYR A 1 72 ? -11.997 -3.359 21.815 1.00 86.50 72 TYR A N 1
ATOM 612 C CA . TYR A 1 72 ? -11.872 -3.187 23.267 1.00 86.50 72 TYR A CA 1
ATOM 613 C C . TYR A 1 72 ? -12.118 -1.728 23.688 1.00 86.50 72 TYR A C 1
ATOM 615 O O . TYR A 1 72 ? -11.539 -1.238 24.649 1.00 86.50 72 TYR A O 1
ATOM 623 N N . GLY A 1 73 ? -12.890 -0.979 22.896 1.00 83.06 73 GLY A N 1
ATOM 624 C CA . GLY A 1 73 ? -13.187 0.420 23.177 1.00 83.06 73 GLY A CA 1
ATOM 625 C C . GLY A 1 73 ? -14.370 0.559 24.129 1.00 83.06 73 GLY A C 1
ATOM 626 O O . GLY A 1 73 ? -15.508 0.388 23.707 1.00 83.06 73 GLY A O 1
ATOM 627 N N . ASP A 1 74 ? -14.105 0.953 25.371 1.00 84.50 74 ASP A N 1
ATOM 628 C CA . ASP A 1 74 ? -15.131 1.052 26.427 1.00 84.50 74 ASP A CA 1
ATOM 629 C C . ASP A 1 74 ? -16.018 2.307 26.307 1.00 84.50 74 ASP A C 1
ATOM 631 O O . ASP A 1 74 ? -17.064 2.410 26.944 1.00 84.50 74 ASP A O 1
ATOM 635 N N . SER A 1 75 ? -15.604 3.296 25.502 1.00 88.75 75 SER A N 1
ATOM 636 C CA . SER A 1 75 ? -16.327 4.562 25.335 1.00 88.75 75 SER A CA 1
ATOM 637 C C . SER A 1 75 ? -16.343 5.075 23.896 1.00 88.75 75 SER A C 1
ATOM 639 O O . SER A 1 75 ? -15.421 4.847 23.099 1.00 88.75 75 SER A O 1
ATOM 641 N N . LEU A 1 76 ? -17.385 5.850 23.571 1.00 84.06 76 LEU A N 1
ATOM 642 C CA . LEU A 1 76 ? -17.527 6.501 22.266 1.00 84.06 76 LEU A CA 1
ATOM 643 C C . LEU A 1 76 ? -16.379 7.484 21.996 1.00 84.06 76 LEU A C 1
ATOM 645 O O . LEU A 1 76 ? -15.892 7.575 20.866 1.00 84.06 76 LEU A O 1
ATOM 649 N N . TYR A 1 77 ? -15.914 8.182 23.036 1.00 87.44 77 TYR A N 1
ATOM 650 C CA . TYR A 1 77 ? -14.779 9.095 22.945 1.00 87.44 77 TYR A CA 1
ATOM 651 C C . TYR A 1 77 ? -13.493 8.351 22.571 1.00 87.44 77 TYR A C 1
ATOM 653 O O . TYR A 1 77 ? -12.826 8.722 21.606 1.00 87.44 77 TYR A O 1
ATOM 661 N N . ARG A 1 78 ? -13.193 7.233 23.245 1.00 84.25 78 ARG A N 1
ATOM 662 C CA . ARG A 1 78 ? -12.003 6.419 22.958 1.00 84.25 78 ARG A CA 1
ATOM 663 C C . ARG A 1 78 ? -12.047 5.827 21.550 1.00 84.25 78 ARG A C 1
ATOM 665 O O . ARG A 1 78 ? -11.058 5.895 20.822 1.00 84.25 78 ARG A O 1
ATOM 672 N N . CYS A 1 79 ? -13.217 5.359 21.113 1.00 86.00 79 CYS A N 1
ATOM 673 C CA . CYS A 1 79 ? -13.433 4.913 19.736 1.00 86.00 79 CYS A CA 1
ATOM 674 C C . CYS A 1 79 ? -13.220 6.035 18.702 1.00 86.00 79 CYS A C 1
ATOM 676 O O . CYS A 1 79 ? -12.669 5.789 17.624 1.00 86.00 79 CYS A O 1
ATOM 678 N N . LYS A 1 80 ? -13.640 7.273 19.004 1.00 87.38 80 LYS A N 1
ATOM 679 C CA . LYS A 1 80 ? -13.432 8.439 18.130 1.00 87.38 80 LYS A CA 1
ATOM 680 C C . LYS A 1 80 ? -11.948 8.788 18.020 1.00 87.38 80 LYS A C 1
ATOM 682 O O . LYS A 1 80 ? -11.478 8.955 16.894 1.00 87.38 80 LYS A O 1
ATOM 687 N N . SER A 1 81 ? -11.228 8.856 19.138 1.00 86.69 81 SER A N 1
ATOM 688 C CA . SER A 1 81 ? -9.794 9.174 19.164 1.00 86.69 81 SER A CA 1
ATOM 689 C C . SER A 1 81 ? -8.964 8.116 18.437 1.00 86.69 81 SER A C 1
ATOM 691 O O . SER A 1 81 ? -8.159 8.466 17.580 1.00 86.69 81 SER A O 1
ATOM 693 N N . LEU A 1 82 ? -9.246 6.826 18.662 1.00 85.62 82 LEU A N 1
ATOM 694 C CA . LEU A 1 82 ? -8.591 5.722 17.946 1.00 85.62 82 LEU A CA 1
ATOM 695 C C . LEU A 1 82 ? -8.820 5.790 16.433 1.00 85.62 82 LEU A C 1
ATOM 697 O O . LEU A 1 82 ? -7.907 5.539 15.654 1.00 85.62 82 LEU A O 1
ATOM 701 N N . LYS A 1 83 ? -10.026 6.168 15.995 1.00 86.19 83 LYS A N 1
ATOM 702 C CA . LYS A 1 83 ? -10.315 6.367 14.569 1.00 86.19 83 LYS A CA 1
ATOM 703 C C . LYS A 1 83 ? -9.499 7.526 13.983 1.00 86.19 83 LYS A C 1
ATOM 705 O O . LYS A 1 83 ? -9.042 7.413 12.853 1.00 86.19 83 LYS A O 1
ATOM 710 N N . VAL A 1 84 ? -9.362 8.643 14.700 1.00 86.62 84 VAL A N 1
ATOM 711 C CA . VAL A 1 84 ? -8.581 9.800 14.221 1.00 86.62 84 VAL A CA 1
ATOM 712 C C . VAL A 1 84 ? -7.095 9.453 14.149 1.00 86.62 84 VAL A C 1
ATOM 714 O O . VAL A 1 84 ? -6.486 9.708 13.119 1.00 86.62 84 VAL A O 1
ATOM 717 N N . ALA A 1 85 ? -6.551 8.793 15.174 1.00 85.62 85 ALA A N 1
ATOM 718 C CA . ALA A 1 85 ? -5.164 8.328 15.187 1.00 85.62 85 ALA A CA 1
ATOM 719 C C . ALA A 1 85 ? -4.868 7.341 14.046 1.00 85.62 85 ALA A C 1
ATOM 721 O O . ALA A 1 85 ? -3.878 7.501 13.341 1.00 85.62 85 ALA A O 1
ATOM 722 N N . ALA A 1 86 ? -5.768 6.378 13.803 1.00 83.62 86 ALA A N 1
ATOM 723 C CA . ALA A 1 86 ? -5.632 5.426 12.702 1.00 83.62 86 ALA A CA 1
ATOM 724 C C . ALA A 1 86 ? -5.571 6.119 11.335 1.00 83.62 86 ALA A C 1
ATOM 726 O O . ALA A 1 86 ? -4.773 5.740 10.488 1.00 83.62 86 ALA A O 1
ATOM 727 N N . LEU A 1 87 ? -6.414 7.133 11.114 1.00 82.25 87 LEU A N 1
ATOM 728 C CA . LEU A 1 87 ? -6.387 7.902 9.871 1.00 82.25 87 LEU A CA 1
ATOM 729 C C . LEU A 1 87 ? -5.112 8.743 9.783 1.00 82.25 87 LEU A C 1
ATOM 731 O O . LEU A 1 87 ? -4.468 8.721 8.746 1.00 82.25 87 LEU A O 1
ATOM 735 N N . GLY A 1 88 ? -4.716 9.413 10.868 1.00 84.19 88 GLY A N 1
ATOM 736 C CA . GLY A 1 88 ? -3.467 10.177 10.927 1.00 84.19 88 GLY A CA 1
ATOM 737 C C . GLY A 1 88 ? -2.252 9.334 10.542 1.00 84.19 88 GLY A C 1
ATOM 738 O O . GLY A 1 88 ? -1.493 9.740 9.675 1.00 84.19 88 GLY A O 1
ATOM 739 N N . HIS A 1 89 ? -2.135 8.121 11.087 1.00 81.25 89 HIS A N 1
ATOM 740 C CA . HIS A 1 89 ? -1.054 7.198 10.735 1.00 81.25 89 HIS A CA 1
ATOM 741 C C . HIS A 1 89 ? -1.047 6.796 9.258 1.00 81.25 89 HIS A C 1
ATOM 743 O O . HIS A 1 89 ? 0.015 6.710 8.668 1.00 81.25 89 HIS A O 1
ATOM 749 N N . VAL A 1 90 ? -2.214 6.589 8.643 1.00 78.88 90 VAL A N 1
ATOM 750 C CA . VAL A 1 90 ? -2.293 6.243 7.212 1.00 78.88 90 VAL A CA 1
ATOM 751 C C . VAL A 1 90 ? -1.871 7.413 6.308 1.00 78.88 90 VAL A C 1
ATOM 753 O O . VAL A 1 90 ? -1.405 7.181 5.199 1.00 78.88 90 VAL A O 1
ATOM 756 N N . TYR A 1 91 ? -2.036 8.663 6.752 1.00 74.31 91 TYR A N 1
ATOM 757 C CA . TYR A 1 91 ? -1.648 9.853 5.978 1.00 74.31 91 TYR A CA 1
ATOM 758 C C . TYR A 1 91 ? -0.232 10.360 6.279 1.00 74.31 91 TYR A C 1
ATOM 760 O O . TYR A 1 91 ? 0.348 11.054 5.447 1.00 74.31 91 TYR A O 1
ATOM 768 N N . SER A 1 92 ? 0.306 10.062 7.459 1.00 71.38 92 SER A N 1
ATOM 769 C CA . SER A 1 92 ? 1.604 10.550 7.929 1.00 71.38 92 SER A CA 1
ATOM 770 C C . SER A 1 92 ? 2.653 9.449 7.998 1.00 71.38 92 SER A C 1
ATOM 772 O O . SER A 1 92 ? 3.446 9.463 8.930 1.00 71.38 92 SER A O 1
ATOM 774 N N . ASP A 1 93 ? 2.722 8.553 7.010 1.00 56.84 93 ASP A N 1
ATOM 775 C CA . ASP A 1 93 ? 3.934 7.751 6.780 1.00 56.84 93 ASP A CA 1
ATOM 776 C C . ASP A 1 93 ? 5.091 8.688 6.354 1.00 56.84 93 ASP A C 1
ATOM 778 O O . ASP A 1 93 ? 5.497 8.765 5.197 1.00 56.84 93 ASP A O 1
ATOM 782 N N . LYS A 1 94 ? 5.571 9.484 7.313 1.00 38.88 94 LYS A N 1
ATOM 783 C CA . LYS A 1 94 ? 6.958 9.888 7.448 1.00 38.88 94 LYS A CA 1
ATOM 784 C C . LYS A 1 94 ? 7.579 8.800 8.313 1.00 38.88 94 LYS A C 1
ATOM 786 O O . LYS A 1 94 ? 7.234 8.680 9.485 1.00 38.88 94 LYS A O 1
ATOM 791 N N . GLU A 1 95 ? 8.416 7.974 7.700 1.00 43.66 95 GLU A N 1
ATOM 792 C CA . GLU A 1 95 ? 9.455 7.271 8.446 1.00 43.66 95 GLU A CA 1
ATOM 793 C C . GLU A 1 95 ? 10.286 8.352 9.154 1.00 43.66 95 GLU A C 1
ATOM 795 O O . GLU A 1 95 ? 10.861 9.218 8.489 1.00 43.66 95 GLU A O 1
ATOM 800 N N . ASP A 1 96 ? 10.237 8.362 10.488 1.00 33.34 96 ASP A N 1
ATOM 801 C CA . ASP A 1 96 ? 11.321 8.909 11.308 1.00 33.34 96 ASP A CA 1
ATOM 802 C C . ASP A 1 96 ? 12.559 8.006 11.174 1.00 33.34 96 ASP A C 1
ATOM 804 O O . ASP A 1 96 ? 12.379 6.761 11.134 1.00 33.34 96 ASP A O 1
#

Organism: NCBI:txid152421

Sequence (96 aa):
MRKVKYTQQNFHEKLSTIVDEFPRLDDIHLFYRDLLYVLYNKDHYKLALCQINTVRNLIGKIAKDYVKLLKYGDSLYRCKSLKVAALGHVYSDKED